Protein AF-A0A2P6WBB9-F1 (afdb_monomer_lite)

Structure (mmCIF, N/CA/C/O backbone):
data_AF-A0A2P6WBB9-F1
#
_entry.id   AF-A0A2P6WBB9-F1
#
loop_
_atom_site.group_PDB
_atom_site.id
_atom_site.type_symbol
_atom_site.label_atom_id
_atom_site.label_alt_id
_atom_site.label_comp_id
_atom_site.label_asym_id
_atom_site.label_entity_id
_atom_site.label_seq_id
_atom_site.pdbx_PDB_ins_code
_atom_site.Cartn_x
_atom_site.Cartn_y
_atom_site.Cartn_z
_atom_site.occupancy
_atom_site.B_iso_or_equiv
_atom_site.auth_seq_id
_atom_site.auth_comp_id
_atom_site.auth_asym_id
_atom_site.auth_atom_id
_atom_site.pdbx_PDB_model_num
ATOM 1 N N . GLY A 1 1 ? -8.901 0.659 -14.283 1.00 79.69 1 GLY A N 1
ATOM 2 C CA . GLY A 1 1 ? -7.865 0.552 -13.238 1.00 79.69 1 GLY A CA 1
ATOM 3 C C . GLY A 1 1 ? -6.525 0.320 -13.899 1.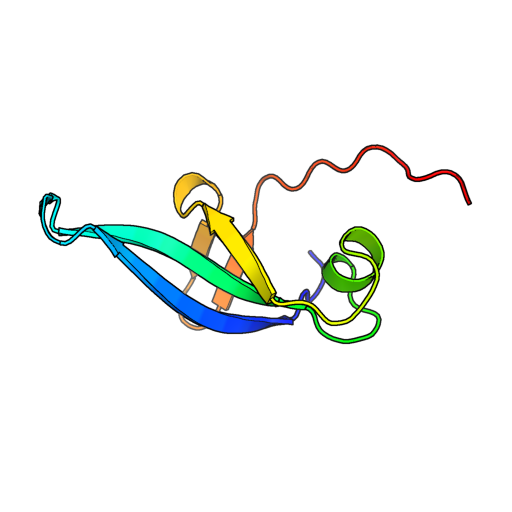00 79.69 1 GLY A C 1
ATOM 4 O O . GLY A 1 1 ? -6.505 -0.275 -14.967 1.00 79.69 1 GLY A O 1
ATOM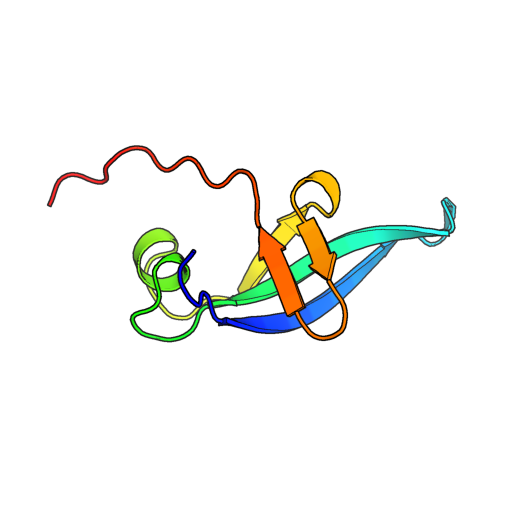 5 N N . SER A 1 2 ? -5.437 0.801 -13.304 1.00 85.81 2 SER A N 1
ATOM 6 C CA . SER A 1 2 ? -4.067 0.541 -13.767 1.00 85.81 2 SER A CA 1
ATOM 7 C C . SER A 1 2 ? -3.326 -0.238 -12.691 1.00 85.81 2 SER A C 1
ATOM 9 O O . SER A 1 2 ? -3.543 0.005 -11.505 1.00 85.81 2 SER A O 1
ATOM 11 N N . TYR A 1 3 ? -2.428 -1.140 -13.088 1.00 90.56 3 TYR A N 1
ATOM 12 C CA . TYR A 1 3 ? -1.495 -1.737 -12.140 1.00 90.56 3 TYR A CA 1
ATOM 13 C C . TYR A 1 3 ? -0.579 -0.641 -11.583 1.00 90.56 3 TYR A C 1
ATOM 15 O O . TYR A 1 3 ? 0.034 0.106 -12.346 1.00 90.56 3 TYR A O 1
ATOM 23 N N . CYS A 1 4 ? -0.533 -0.520 -10.256 1.00 91.06 4 CYS A N 1
ATOM 24 C CA . CYS A 1 4 ? 0.228 0.515 -9.553 1.00 91.06 4 CYS A CA 1
ATOM 25 C C . CYS A 1 4 ? 1.529 -0.026 -8.947 1.00 91.06 4 CYS A C 1
ATOM 27 O O . CYS A 1 4 ? 2.502 0.721 -8.818 1.00 91.06 4 CYS A O 1
ATOM 29 N N . GLY A 1 5 ? 1.560 -1.310 -8.588 1.00 93.69 5 GLY A N 1
ATOM 30 C CA . GLY A 1 5 ? 2.685 -1.933 -7.904 1.00 93.69 5 GLY A CA 1
ATOM 31 C C . GLY A 1 5 ? 2.267 -3.102 -7.022 1.00 93.69 5 GLY A C 1
ATOM 32 O O . GLY A 1 5 ? 1.156 -3.615 -7.144 1.00 93.69 5 GLY A O 1
ATOM 33 N N . LYS A 1 6 ? 3.168 -3.508 -6.122 1.00 95.00 6 LYS A N 1
ATOM 34 C CA . LYS A 1 6 ? 2.950 -4.628 -5.191 1.00 95.00 6 LYS A CA 1
ATOM 35 C C . LYS A 1 6 ? 2.878 -4.145 -3.752 1.00 95.00 6 LYS A C 1
ATOM 37 O O . LYS A 1 6 ? 3.602 -3.224 -3.370 1.00 95.00 6 LYS A O 1
ATOM 42 N N . MET A 1 7 ? 2.051 -4.813 -2.952 1.00 94.12 7 MET A N 1
ATOM 43 C CA . MET A 1 7 ? 2.037 -4.614 -1.507 1.00 94.12 7 MET A CA 1
ATOM 44 C C . MET A 1 7 ? 3.406 -5.001 -0.925 1.00 94.12 7 MET A C 1
ATOM 46 O O . MET A 1 7 ? 4.028 -5.975 -1.357 1.00 94.12 7 MET A O 1
ATOM 50 N N . LYS A 1 8 ? 3.904 -4.191 0.004 1.00 96.88 8 LYS A N 1
ATOM 51 C CA . LYS A 1 8 ? 5.196 -4.370 0.676 1.00 96.88 8 LYS A CA 1
ATOM 52 C C . LYS A 1 8 ? 5.038 -4.587 2.168 1.00 96.88 8 LYS A C 1
ATOM 54 O O . LYS A 1 8 ? 5.819 -5.340 2.734 1.00 96.88 8 LYS A O 1
ATOM 59 N N . ASP A 1 9 ? 4.059 -3.922 2.771 1.00 96.88 9 ASP A N 1
ATOM 60 C CA . ASP A 1 9 ? 3.824 -3.973 4.208 1.00 96.88 9 ASP A CA 1
ATOM 61 C C . ASP A 1 9 ? 2.388 -3.546 4.549 1.00 96.88 9 ASP A C 1
ATOM 63 O O . ASP A 1 9 ? 1.675 -2.997 3.700 1.00 96.88 9 ASP A O 1
ATOM 67 N N . ILE A 1 10 ? 1.975 -3.779 5.793 1.00 96.25 10 ILE A N 1
ATOM 68 C CA . ILE A 1 10 ? 0.681 -3.386 6.348 1.00 96.25 10 ILE A CA 1
ATOM 69 C C . ILE A 1 10 ? 0.909 -2.735 7.712 1.00 96.25 10 ILE A C 1
ATOM 71 O O . ILE A 1 10 ? 1.538 -3.306 8.599 1.00 96.25 10 ILE A O 1
ATOM 75 N N . GLU A 1 11 ? 0.333 -1.555 7.918 1.00 97.00 11 GLU A N 1
ATOM 76 C CA . GLU A 1 11 ? 0.358 -0.889 9.214 1.00 97.00 11 GLU A CA 1
ATOM 77 C C . GLU A 1 11 ? -0.885 -1.265 10.024 1.00 97.00 11 GLU A C 1
ATOM 79 O O . GLU A 1 11 ? -2.022 -1.056 9.585 1.00 97.00 11 GLU A O 1
ATOM 84 N N . VAL A 1 12 ? -0.681 -1.769 11.240 1.00 97.38 12 VAL A N 1
ATOM 85 C CA . VAL A 1 12 ? -1.757 -2.229 12.126 1.00 97.38 12 VAL A CA 1
ATOM 86 C C . VAL A 1 12 ? -1.814 -1.368 13.384 1.00 97.38 12 VAL A C 1
ATOM 88 O O . VAL A 1 12 ? -0.803 -1.108 14.032 1.00 97.38 12 VAL A O 1
ATOM 91 N N . ASN A 1 13 ? -3.019 -0.950 13.770 1.00 96.31 13 ASN A N 1
ATOM 92 C CA . ASN A 1 13 ? -3.275 -0.356 15.074 1.00 96.31 13 ASN A CA 1
ATOM 93 C C . ASN A 1 13 ? -3.635 -1.462 16.076 1.00 96.31 13 ASN A C 1
ATOM 95 O O . ASN A 1 13 ? -4.751 -1.982 16.057 1.00 96.31 13 ASN A O 1
ATOM 99 N N . LEU A 1 14 ? -2.699 -1.790 16.969 1.00 95.38 14 LEU A N 1
ATOM 100 C CA . LEU A 1 14 ? -2.872 -2.856 17.962 1.00 95.38 14 LEU A CA 1
ATOM 101 C C . LEU A 1 14 ? -3.895 -2.510 19.050 1.00 95.38 14 LEU A C 1
ATOM 103 O O . LEU A 1 14 ? -4.601 -3.392 19.521 1.00 95.38 14 LEU A O 1
ATOM 107 N N . SER A 1 15 ? -4.037 -1.235 19.417 1.00 97.25 15 SER A N 1
ATOM 108 C CA . SER A 1 15 ? -5.024 -0.810 20.420 1.00 97.25 15 SER A CA 1
ATOM 109 C C . SER A 1 15 ? -6.465 -0.960 19.929 1.00 97.25 15 SER A C 1
ATOM 111 O O . SER A 1 15 ? -7.377 -1.113 20.735 1.00 97.25 15 SER A O 1
ATOM 113 N N . LYS A 1 16 ? -6.677 -0.888 18.610 1.00 95.56 16 LYS A N 1
ATOM 114 C CA . LYS A 1 16 ? -7.993 -1.005 17.965 1.00 95.56 16 LYS A CA 1
ATOM 115 C C . LYS A 1 16 ? -8.189 -2.323 17.215 1.00 95.56 16 LYS A C 1
ATOM 117 O O . LYS A 1 16 ? -9.241 -2.497 16.613 1.00 95.56 16 LYS A O 1
ATOM 122 N N . PHE A 1 17 ? -7.187 -3.205 17.222 1.00 94.69 17 PHE A N 1
ATOM 123 C CA . PHE A 1 17 ? -7.173 -4.459 16.464 1.00 94.69 17 PHE A CA 1
ATOM 124 C C . PHE A 1 17 ? -7.629 -4.283 15.003 1.00 94.69 17 PHE A C 1
ATOM 126 O O . PHE A 1 17 ? -8.504 -4.997 14.521 1.00 94.69 17 PHE A O 1
ATOM 133 N N . GLY A 1 18 ? -7.058 -3.302 14.294 1.00 95.06 18 GLY A N 1
ATOM 134 C CA . GLY A 1 18 ? -7.482 -2.969 12.932 1.00 95.06 18 GLY A CA 1
ATOM 135 C C . GLY A 1 18 ? -6.354 -2.465 12.039 1.00 95.06 18 GLY A C 1
ATOM 136 O O . GLY A 1 18 ? -5.380 -1.877 12.513 1.00 95.06 18 GLY A O 1
ATOM 137 N N . VAL A 1 19 ? -6.498 -2.676 10.730 1.00 95.69 19 VAL A N 1
ATOM 138 C CA . VAL A 1 19 ? -5.548 -2.191 9.720 1.00 95.69 19 VAL A CA 1
ATOM 139 C C . VAL A 1 19 ? -5.705 -0.681 9.545 1.00 95.69 19 VAL A C 1
ATOM 141 O O . VAL A 1 19 ? -6.807 -0.173 9.338 1.00 95.69 19 VAL A O 1
ATOM 144 N N . ARG A 1 20 ? -4.591 0.049 9.630 1.00 96.06 20 ARG A N 1
ATOM 145 C CA . ARG A 1 20 ? -4.544 1.502 9.439 1.00 96.06 20 ARG A CA 1
ATOM 146 C C . ARG A 1 20 ? -4.220 1.867 7.995 1.00 96.06 20 ARG A C 1
ATOM 148 O O . ARG A 1 20 ? -4.865 2.753 7.427 1.00 96.06 20 ARG A O 1
ATOM 155 N N . SER A 1 21 ? -3.227 1.210 7.409 1.00 96.44 21 SER A N 1
ATOM 156 C CA . SER A 1 21 ? -2.751 1.505 6.06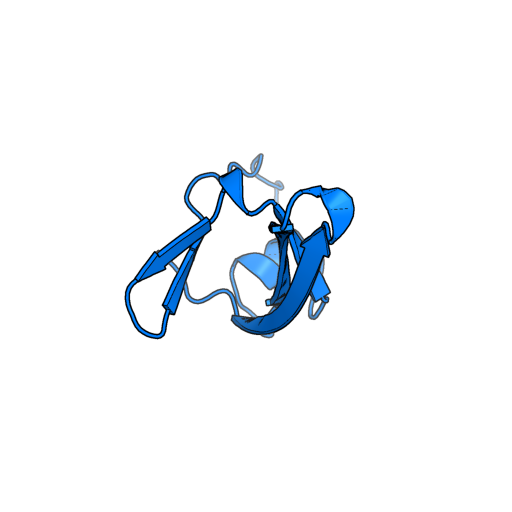0 1.00 96.44 21 SER A CA 1
ATOM 157 C C . SER A 1 21 ? -2.098 0.278 5.422 1.00 96.44 21 SER A C 1
ATOM 159 O O . SER A 1 21 ? -1.725 -0.670 6.111 1.00 96.44 21 SER A O 1
ATOM 161 N N . VAL A 1 22 ? -1.973 0.299 4.098 1.00 96.06 22 VAL A N 1
ATOM 162 C CA . VAL A 1 22 ? -1.144 -0.641 3.336 1.00 96.06 22 VAL A CA 1
ATOM 163 C C . VAL A 1 22 ? -0.021 0.129 2.661 1.00 96.06 22 VAL A C 1
ATOM 165 O O . VAL A 1 22 ? -0.208 1.267 2.227 1.00 96.06 22 VAL A O 1
ATOM 168 N N . VAL A 1 23 ? 1.147 -0.488 2.551 1.00 95.88 23 VAL A N 1
ATOM 169 C CA . VAL A 1 23 ? 2.296 0.081 1.852 1.00 95.88 23 VAL A CA 1
ATOM 170 C C . VAL A 1 23 ? 2.406 -0.581 0.490 1.00 95.88 23 VAL A C 1
ATOM 172 O O . VAL A 1 23 ? 2.548 -1.799 0.395 1.00 95.88 23 VAL A O 1
ATOM 175 N N . VAL A 1 24 ? 2.365 0.217 -0.574 1.00 95.12 24 VAL A N 1
ATOM 176 C CA . VAL A 1 24 ? 2.530 -0.248 -1.956 1.00 95.12 24 VAL A CA 1
ATOM 177 C C . VAL A 1 24 ? 3.826 0.311 -2.520 1.00 95.12 24 VAL A C 1
ATOM 179 O O . VAL A 1 24 ? 4.034 1.521 -2.544 1.00 95.12 24 VAL A O 1
ATOM 182 N N . GLY A 1 25 ? 4.703 -0.571 -2.990 1.00 95.06 25 GLY A N 1
ATOM 183 C CA . GLY A 1 25 ? 5.872 -0.167 -3.765 1.00 95.06 25 GLY A CA 1
ATOM 184 C C . GLY A 1 25 ? 5.437 0.163 -5.186 1.00 95.06 25 GLY A C 1
ATOM 185 O O . GLY A 1 25 ? 5.025 -0.746 -5.909 1.00 95.06 25 GLY A O 1
ATOM 186 N N . ALA A 1 26 ? 5.508 1.437 -5.572 1.00 93.12 26 ALA A N 1
ATOM 187 C CA . ALA A 1 26 ? 5.140 1.886 -6.907 1.00 93.12 26 ALA A CA 1
ATOM 188 C C . ALA A 1 26 ? 6.066 1.255 -7.958 1.00 93.12 26 ALA A C 1
ATOM 190 O O . ALA A 1 26 ? 7.285 1.403 -7.882 1.00 93.12 26 ALA A O 1
ATOM 191 N N . GLU A 1 27 ? 5.488 0.545 -8.927 1.00 92.12 27 GLU A N 1
ATOM 192 C CA . GLU A 1 27 ? 6.243 -0.091 -10.013 1.00 92.12 27 GLU A CA 1
ATOM 193 C C . GLU A 1 27 ? 6.742 0.956 -11.015 1.00 92.12 27 GLU A C 1
ATOM 195 O O . GLU A 1 27 ? 6.019 1.892 -11.349 1.00 92.12 27 GLU A O 1
ATOM 200 N N . LYS A 1 28 ? 7.963 0.805 -11.539 1.00 88.44 28 LYS A N 1
ATOM 201 C CA . LYS A 1 28 ? 8.510 1.772 -12.500 1.00 88.44 28 LYS A CA 1
ATOM 202 C C . LYS A 1 28 ? 7.597 1.880 -13.729 1.00 88.44 28 LYS A C 1
ATOM 204 O O . LYS A 1 28 ? 7.266 0.881 -14.355 1.00 88.44 28 LYS A O 1
ATOM 209 N N . GLY A 1 29 ? 7.225 3.110 -14.084 1.00 85.38 29 GLY A N 1
ATOM 210 C CA . GLY A 1 29 ? 6.327 3.385 -15.210 1.00 85.38 29 GLY A CA 1
ATOM 211 C C . GLY A 1 29 ? 4.841 3.177 -14.905 1.00 85.38 29 GLY A C 1
ATOM 212 O O . GL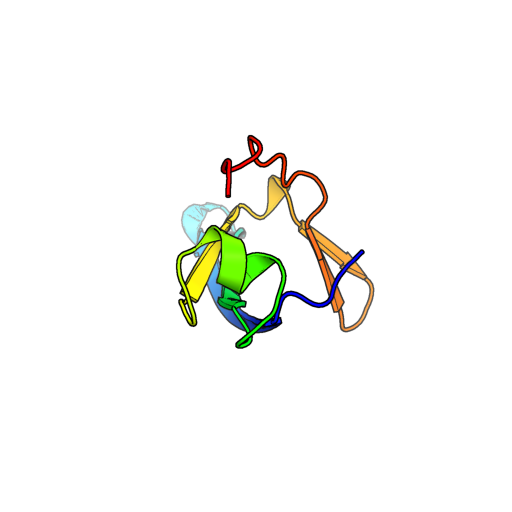Y A 1 29 ? 4.016 3.439 -15.775 1.00 85.38 29 GLY A O 1
ATOM 213 N N . SER A 1 30 ? 4.479 2.761 -13.687 1.00 87.88 30 SER A N 1
ATOM 214 C CA . SER A 1 30 ? 3.082 2.685 -13.268 1.00 87.88 30 SER A CA 1
ATOM 215 C C . SER A 1 30 ? 2.472 4.069 -13.066 1.00 87.88 30 SER A C 1
ATOM 217 O O . SER A 1 30 ? 3.176 5.050 -12.812 1.00 87.88 30 SER A O 1
ATOM 219 N N . TYR A 1 31 ? 1.141 4.130 -13.099 1.00 84.75 31 TYR A N 1
ATOM 220 C CA . TYR A 1 31 ? 0.387 5.340 -12.770 1.00 84.75 31 TYR A CA 1
ATOM 221 C C . TYR A 1 31 ? 0.799 5.926 -11.409 1.00 84.75 31 TYR A C 1
ATOM 223 O O . TYR A 1 31 ? 1.020 7.127 -11.271 1.00 84.75 31 TYR A O 1
ATOM 231 N N . LEU A 1 32 ? 0.985 5.060 -10.409 1.00 87.56 32 LEU A N 1
ATOM 232 C CA . LEU A 1 32 ? 1.412 5.482 -9.080 1.00 87.56 32 LEU A CA 1
ATOM 233 C C . LEU A 1 32 ? 2.839 6.043 -9.091 1.00 87.56 32 LEU A C 1
ATOM 235 O O . LEU A 1 32 ? 3.084 7.060 -8.451 1.00 87.56 32 LEU A O 1
ATOM 239 N N . ALA A 1 33 ? 3.759 5.432 -9.844 1.00 88.38 33 ALA A N 1
ATOM 240 C CA . ALA A 1 33 ? 5.135 5.911 -9.953 1.00 88.38 33 ALA A CA 1
ATOM 241 C C . ALA A 1 33 ? 5.232 7.272 -10.649 1.00 88.38 33 ALA A C 1
ATOM 243 O O . ALA A 1 33 ? 6.010 8.115 -10.212 1.00 88.38 33 ALA A O 1
ATOM 244 N N . GLN A 1 34 ? 4.426 7.522 -11.684 1.00 85.81 34 GLN A N 1
ATOM 245 C CA . GLN A 1 34 ? 4.367 8.837 -12.333 1.00 85.81 34 GLN A CA 1
ATOM 246 C C . GLN A 1 34 ? 3.941 9.924 -11.340 1.00 85.81 34 GLN A C 1
ATOM 248 O O . GLN A 1 34 ? 4.522 11.005 -11.309 1.00 85.81 34 GLN A O 1
ATOM 253 N N . LYS A 1 35 ? 2.983 9.610 -10.462 1.00 83.12 35 LYS A N 1
ATOM 254 C CA . LYS A 1 35 ? 2.436 10.571 -9.498 1.00 83.12 35 LYS A CA 1
ATOM 255 C C . LYS A 1 35 ? 3.331 10.814 -8.282 1.00 83.12 35 LYS A C 1
ATOM 257 O O . LYS A 1 35 ? 3.313 11.910 -7.736 1.00 83.12 35 LYS A O 1
ATOM 262 N N . VAL A 1 36 ? 4.140 9.839 -7.863 1.00 84.69 36 VAL A N 1
ATOM 263 C CA . VAL A 1 36 ? 5.065 10.000 -6.719 1.00 84.69 36 VAL A CA 1
ATOM 264 C C . VAL A 1 36 ? 6.504 10.346 -7.119 1.00 84.69 36 VAL A C 1
ATOM 266 O O . VAL A 1 36 ? 7.381 10.413 -6.254 1.00 84.69 36 VAL A O 1
ATOM 269 N N . GLY A 1 37 ? 6.761 10.585 -8.410 1.00 82.75 37 GLY A N 1
ATOM 270 C CA . GLY A 1 37 ? 8.080 10.967 -8.923 1.00 82.75 37 GLY A CA 1
ATOM 271 C C . GLY A 1 37 ? 9.080 9.807 -8.983 1.00 82.75 37 GLY A C 1
ATOM 272 O O . GLY A 1 37 ? 10.261 9.991 -8.690 1.00 82.75 37 GLY A O 1
ATOM 273 N N . GLY A 1 38 ? 8.611 8.603 -9.317 1.00 86.44 38 GLY A N 1
ATOM 274 C CA . GLY A 1 38 ? 9.421 7.407 -9.543 1.00 86.44 38 GLY A CA 1
ATOM 275 C C . GLY A 1 38 ? 9.059 6.225 -8.642 1.00 86.44 38 GLY A C 1
ATOM 276 O O . GLY A 1 38 ? 7.961 6.126 -8.100 1.00 86.44 38 GLY A O 1
ATOM 277 N N . THR A 1 39 ? 10.003 5.296 -8.490 1.00 86.62 39 THR A N 1
ATOM 278 C CA . THR A 1 39 ? 9.847 4.098 -7.655 1.00 86.62 39 THR A CA 1
ATOM 279 C C . THR A 1 39 ? 9.936 4.488 -6.176 1.00 86.62 39 THR A C 1
ATOM 281 O O . THR A 1 39 ? 11.025 4.730 -5.656 1.00 86.62 39 THR A O 1
ATOM 284 N N . ARG A 1 40 ? 8.794 4.581 -5.487 1.00 88.88 40 ARG A N 1
ATOM 285 C CA . ARG A 1 40 ? 8.712 4.886 -4.047 1.00 88.88 40 ARG A CA 1
ATOM 286 C C . ARG A 1 40 ? 7.722 3.965 -3.346 1.00 88.88 40 ARG A C 1
ATOM 288 O O . ARG A 1 40 ? 6.809 3.430 -3.970 1.00 88.88 40 ARG A O 1
ATOM 295 N N . ASN A 1 41 ? 7.890 3.814 -2.037 1.00 93.19 41 ASN A N 1
ATOM 296 C CA . ASN A 1 41 ? 6.885 3.182 -1.191 1.00 93.19 41 ASN A CA 1
ATOM 297 C C . ASN A 1 41 ? 5.812 4.214 -0.843 1.00 93.19 41 ASN A C 1
ATOM 299 O O . ASN A 1 41 ? 6.127 5.300 -0.357 1.00 93.19 41 ASN A O 1
ATOM 303 N N . VAL A 1 42 ? 4.556 3.871 -1.101 1.00 92.81 42 VAL A N 1
ATOM 304 C CA . VAL A 1 42 ? 3.404 4.746 -0.897 1.00 92.81 42 VAL A CA 1
ATOM 305 C C . VAL A 1 42 ? 2.526 4.158 0.192 1.00 92.81 42 VAL A C 1
ATOM 307 O O . VAL A 1 42 ? 2.108 3.005 0.105 1.00 92.81 42 VAL A O 1
ATOM 310 N N . VAL A 1 43 ? 2.248 4.963 1.214 1.00 94.38 43 VAL A N 1
ATOM 311 C CA . VAL A 1 43 ? 1.346 4.600 2.308 1.00 94.38 43 VAL A CA 1
ATOM 312 C C . VAL A 1 43 ? -0.077 4.964 1.903 1.00 94.38 43 VAL A C 1
ATOM 314 O O . VAL A 1 43 ? -0.382 6.135 1.682 1.00 94.38 43 VAL A O 1
ATOM 317 N N . ILE A 1 44 ? -0.950 3.964 1.808 1.00 93.38 44 ILE A N 1
ATOM 318 C CA . ILE A 1 44 ? -2.344 4.129 1.397 1.00 93.38 44 ILE A CA 1
ATOM 319 C C . ILE A 1 44 ? -3.245 3.841 2.601 1.00 93.38 44 ILE A C 1
ATOM 321 O O . ILE A 1 44 ? -3.251 2.716 3.109 1.00 93.38 44 ILE A O 1
ATOM 325 N N . PRO A 1 45 ? -4.022 4.829 3.078 1.00 94.44 45 PRO A N 1
ATOM 326 C CA . PRO A 1 45 ? -4.987 4.626 4.151 1.00 94.44 45 PRO A CA 1
ATOM 327 C C . PRO A 1 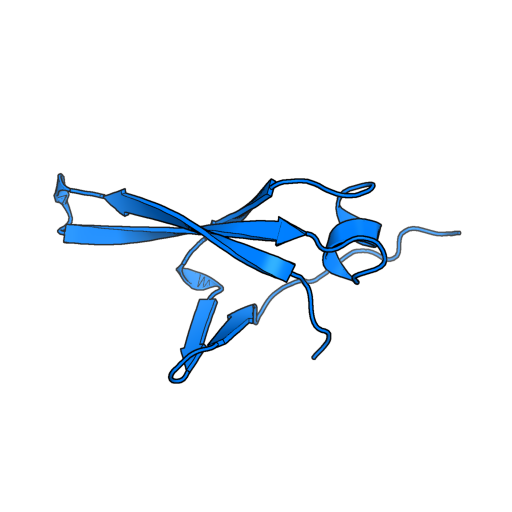45 ? -5.978 3.507 3.823 1.00 94.44 45 PRO A C 1
ATOM 329 O O . PRO A 1 45 ? -6.562 3.498 2.740 1.00 94.44 45 PRO A O 1
ATOM 332 N N . TYR A 1 46 ? -6.249 2.616 4.781 1.00 94.44 46 TYR A N 1
ATOM 333 C CA . TYR A 1 46 ? -7.100 1.443 4.539 1.00 94.44 46 TYR A CA 1
ATOM 334 C C . TYR A 1 46 ? -8.535 1.808 4.121 1.00 94.44 46 TYR A C 1
ATOM 336 O O . TYR A 1 46 ? -9.165 1.085 3.363 1.00 94.44 46 TYR A O 1
ATOM 344 N N . ARG A 1 47 ? -9.027 2.996 4.510 1.00 93.00 47 ARG A N 1
ATOM 345 C CA . ARG A 1 47 ? -10.325 3.543 4.058 1.00 93.00 47 ARG A CA 1
ATOM 346 C C . ARG A 1 47 ? -10.452 3.692 2.533 1.00 93.00 47 ARG A C 1
ATOM 348 O O . ARG A 1 47 ? -11.559 3.842 2.035 1.00 93.00 47 ARG A O 1
ATOM 355 N N . MET A 1 48 ? -9.329 3.729 1.815 1.00 93.12 48 MET A N 1
ATOM 356 C CA . MET A 1 48 ? -9.269 3.874 0.356 1.00 93.12 48 MET A CA 1
ATOM 357 C C . MET A 1 48 ? -9.088 2.530 -0.357 1.00 93.12 48 MET A C 1
ATOM 359 O O . MET A 1 48 ? -9.082 2.493 -1.588 1.00 93.12 48 MET A O 1
ATOM 363 N N . VAL A 1 49 ? -8.896 1.454 0.409 1.00 93.75 49 VAL A N 1
ATOM 364 C CA . VAL A 1 49 ? -8.575 0.118 -0.079 1.00 93.75 49 VAL A CA 1
ATOM 365 C C . VAL A 1 49 ? -9.832 -0.737 -0.078 1.00 93.75 49 VAL A C 1
ATOM 367 O O . VAL A 1 49 ? -10.530 -0.848 0.926 1.00 93.75 49 VAL A O 1
ATOM 370 N N . GLU A 1 50 ? -10.090 -1.385 -1.203 1.00 95.25 50 GLU A N 1
ATOM 371 C CA . GLU A 1 50 ? -10.975 -2.538 -1.291 1.00 95.25 50 GLU A CA 1
ATOM 372 C C . GLU A 1 50 ? -10.119 -3.777 -1.548 1.00 95.25 50 GLU A C 1
ATOM 374 O O . GLU A 1 50 ? -9.386 -3.835 -2.533 1.00 95.25 50 GLU A O 1
ATOM 379 N N . SER A 1 51 ? -10.183 -4.751 -0.645 1.00 93.88 51 SER A N 1
ATOM 380 C CA . SER A 1 51 ? -9.511 -6.040 -0.804 1.00 93.88 51 SER A CA 1
ATOM 381 C C . SER A 1 51 ? -10.439 -7.025 -1.507 1.00 93.88 51 SER A C 1
ATOM 383 O O . SER A 1 51 ? -11.537 -7.289 -1.011 1.00 93.88 51 SER A O 1
ATOM 385 N N . VAL A 1 52 ? -9.989 -7.582 -2.628 1.00 95.38 52 VAL A N 1
ATOM 386 C CA . VAL A 1 52 ? -10.710 -8.601 -3.395 1.00 95.38 52 VAL A CA 1
ATOM 387 C C . VAL A 1 52 ? -9.760 -9.769 -3.606 1.00 95.38 52 VAL A C 1
ATOM 389 O O . VAL A 1 52 ? -8.834 -9.655 -4.398 1.00 95.38 52 VAL A O 1
ATOM 392 N N . ASP A 1 53 ? -9.996 -10.867 -2.889 1.00 95.25 53 ASP A N 1
ATOM 393 C CA . ASP A 1 53 ? -9.167 -12.078 -2.934 1.00 95.25 53 ASP A CA 1
ATOM 394 C C . ASP A 1 53 ? -7.659 -11.775 -2.779 1.00 95.25 53 ASP A C 1
ATOM 396 O O . ASP A 1 53 ? -7.219 -11.383 -1.694 1.00 95.25 53 ASP A O 1
ATOM 400 N N . ASP A 1 54 ? -6.880 -11.884 -3.855 1.00 93.00 54 ASP A N 1
ATOM 401 C CA . ASP A 1 54 ? -5.428 -11.700 -3.902 1.00 93.00 54 ASP A CA 1
ATOM 402 C C . ASP A 1 54 ? -4.974 -10.290 -4.329 1.00 93.00 54 ASP A C 1
ATOM 404 O O . ASP A 1 54 ? -3.7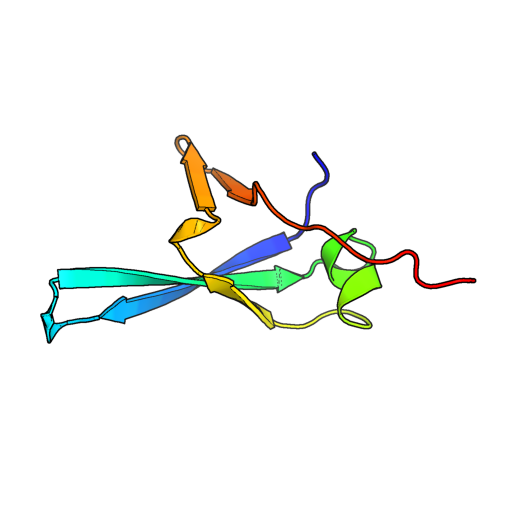71 -10.005 -4.371 1.00 93.00 54 ASP A O 1
ATOM 408 N N . ILE A 1 55 ? -5.910 -9.381 -4.615 1.00 94.38 55 ILE A N 1
ATOM 409 C CA . ILE A 1 55 ? -5.622 -8.015 -5.061 1.00 94.38 55 ILE A CA 1
ATOM 410 C C . ILE A 1 55 ? -6.218 -6.946 -4.141 1.00 94.38 55 ILE A C 1
ATOM 412 O O . ILE A 1 55 ? -7.191 -7.148 -3.412 1.00 94.38 55 ILE A O 1
ATOM 416 N N . ILE A 1 56 ? -5.639 -5.746 -4.220 1.00 94.56 56 ILE A N 1
ATOM 417 C CA . ILE A 1 56 ? -6.198 -4.536 -3.616 1.00 94.56 56 ILE A CA 1
ATOM 418 C C . ILE A 1 56 ? -6.539 -3.505 -4.689 1.00 94.56 56 ILE A C 1
ATOM 420 O O . ILE A 1 56 ? -5.755 -3.245 -5.604 1.00 94.56 56 ILE A O 1
ATOM 424 N N . ILE A 1 57 ? -7.705 -2.885 -4.552 1.00 94.62 57 ILE A N 1
ATOM 425 C CA . ILE A 1 57 ? -8.181 -1.796 -5.398 1.00 94.62 57 ILE A CA 1
ATOM 426 C C . ILE A 1 57 ? -8.128 -0.506 -4.582 1.00 94.62 57 ILE A C 1
ATOM 428 O O . ILE A 1 57 ? -8.663 -0.430 -3.478 1.00 94.62 57 ILE A O 1
ATOM 432 N N . ILE A 1 58 ? -7.490 0.526 -5.131 1.00 92.31 58 ILE A N 1
ATOM 433 C CA . ILE A 1 58 ? -7.404 1.856 -4.518 1.00 92.31 58 ILE A CA 1
ATOM 434 C C . ILE A 1 58 ? -8.477 2.727 -5.180 1.00 92.31 58 ILE A C 1
ATOM 436 O O . ILE A 1 58 ? -8.333 3.086 -6.348 1.00 92.31 58 ILE A O 1
ATOM 440 N N . LYS A 1 59 ? -9.576 3.015 -4.470 1.00 86.19 59 LYS A N 1
ATOM 441 C CA . LYS A 1 59 ? -10.796 3.596 -5.073 1.00 86.19 59 LYS A CA 1
ATOM 442 C C . LYS A 1 59 ? -10.745 5.100 -5.333 1.00 86.19 59 LYS A C 1
ATOM 444 O O . LYS A 1 59 ? -11.396 5.562 -6.262 1.00 86.19 59 LYS A O 1
ATOM 449 N N . ASP A 1 60 ? -10.010 5.859 -4.525 1.00 69.00 60 ASP A N 1
ATOM 450 C CA . ASP A 1 60 ? -10.138 7.322 -4.486 1.00 69.00 60 ASP A CA 1
ATOM 451 C C . ASP A 1 60 ? -8.789 8.021 -4.670 1.00 69.00 60 ASP A C 1
ATOM 453 O O . ASP A 1 60 ? -8.271 8.689 -3.780 1.00 69.00 60 ASP A O 1
ATOM 457 N N . PHE A 1 61 ? -8.167 7.816 -5.828 1.00 66.81 61 PHE A N 1
ATOM 458 C CA . PHE A 1 61 ? -6.950 8.536 -6.191 1.00 66.81 61 PHE A CA 1
ATOM 459 C C . PHE A 1 61 ? -7.289 9.625 -7.210 1.00 66.81 61 PHE A C 1
ATOM 461 O O . PHE A 1 61 ? -7.054 9.466 -8.408 1.00 66.81 61 PHE A O 1
ATOM 468 N N . LYS A 1 62 ? -7.883 10.728 -6.734 1.00 59.94 62 LYS A N 1
ATOM 469 C CA . LYS A 1 62 ? -7.929 11.966 -7.515 1.00 59.94 62 LYS A CA 1
ATOM 470 C C . LYS A 1 62 ? -6.538 12.571 -7.532 1.00 59.94 62 LYS A C 1
ATOM 472 O O . LYS A 1 62 ? -5.955 12.847 -6.488 1.00 59.94 62 LYS A O 1
ATOM 477 N N . THR A 1 63 ? -6.022 12.767 -8.726 1.00 54.09 63 THR A N 1
ATOM 478 C CA . THR A 1 63 ? -4.832 13.573 -8.946 1.00 54.09 63 THR A CA 1
ATOM 479 C C . THR A 1 63 ? -5.269 14.798 -9.697 1.00 54.09 63 THR A C 1
ATOM 481 O O . THR A 1 63 ? -5.924 14.646 -10.726 1.00 54.09 63 THR A O 1
ATOM 484 N N . ASP A 1 64 ? -4.881 15.969 -9.211 1.00 55.19 64 ASP A N 1
ATOM 485 C CA . ASP A 1 64 ? -4.828 17.135 -10.077 1.00 55.19 64 ASP A CA 1
ATOM 486 C C . ASP A 1 64 ? -3.911 16.788 -11.264 1.00 55.19 64 ASP A C 1
ATOM 488 O O . ASP A 1 64 ? -2.925 16.037 -11.120 1.00 55.19 64 ASP A O 1
ATOM 492 N N . ASP A 1 65 ? -4.313 17.220 -12.457 1.00 51.09 65 ASP A N 1
ATOM 493 C CA . ASP A 1 65 ? -3.493 17.086 -13.651 1.00 51.09 65 ASP A CA 1
ATOM 494 C C . ASP A 1 65 ? -2.167 17.796 -13.372 1.00 51.09 65 ASP A C 1
ATOM 496 O O . ASP A 1 65 ? -2.127 18.955 -12.964 1.00 51.09 65 ASP A O 1
ATOM 500 N N . VAL A 1 66 ? -1.073 17.044 -13.474 1.00 53.19 66 VAL A N 1
ATOM 501 C CA . VAL A 1 66 ? 0.260 17.635 -13.417 1.00 53.19 66 VAL A CA 1
ATOM 502 C C . VAL A 1 66 ? 0.519 18.011 -14.863 1.00 53.19 66 VAL A C 1
ATOM 504 O O . VAL A 1 66 ? 0.726 17.104 -15.668 1.00 53.19 66 VAL A O 1
ATOM 507 N N . ASP A 1 67 ? 0.372 19.296 -15.184 1.00 45.97 67 ASP A N 1
ATOM 508 C CA . ASP A 1 67 ? 0.647 19.822 -16.522 1.00 45.97 67 ASP A CA 1
ATOM 509 C C . ASP A 1 67 ? 2.046 19.359 -16.974 1.00 45.97 67 ASP A C 1
ATOM 511 O O . ASP A 1 67 ? 3.008 19.446 -16.201 1.00 45.97 67 ASP A O 1
ATOM 515 N N . GLU A 1 68 ? 2.111 18.801 -18.189 1.00 39.56 68 GLU A N 1
ATOM 516 C CA . GLU A 1 68 ? 3.340 18.324 -18.849 1.00 39.56 68 GLU A CA 1
ATOM 517 C C . GLU A 1 68 ? 4.377 19.436 -19.064 1.00 39.56 68 GLU A C 1
ATOM 519 O O . GLU A 1 68 ? 3.990 20.567 -19.446 1.00 39.56 68 GLU A O 1
#

Secondary structure (DSSP, 8-state):
----EEEEEEEEETTTTEEEEEEEEEPTTSHHHHHHTSS-EEEEEGGGEEEETTEEEE----------

Foldseek 3Di:
DWDFADWDDWDADPVVRGTFWTWGFGDAPTPNQVVVVHGDIDTGGCVQWDDDPPDIDRHDDDDDDPDD

Sequence (68 aa):
GSYCGKMKDIEVNLSKFGVRSVVVGAEKGSYLAQKVGGTRNVVIPYRMVESVDDIIIIKDFKTDDVDE

Radius of gyration: 12.77 Å; chains: 1; bounding box: 21×32×39 Å

pLDDT: mean 87.31, std 13.64, range [39.56, 97.38]